Protein AF-K1XE44-F1 (afdb_monomer_lite)

Sequence (141 aa):
MMKSIFLKKNEERRLLTGHFWVYSNEIDTKVSPLRNFLPGELVIIKSAANKDLGVGYINPNTLLCVRLLARNISDNINSYFFVHKIRRALALREICFAKPFYRLIFGESDLLPGLVVDRFGDIFVVQLNAAGMENLKEHIV

Foldseek 3Di:
DAAAWEFDAPLCVCLVVPDFFDFLVRTDCVVPPLVVADFLGKYFYAYPVRDTQAIWGADSVDRRGTGGQGRDNPDDLALVSQVVLLVVLQVVVVVVDPAQFAWSDDAVVSSNHQWTWTTDHPDIDIGRRGRNSVVRVVSPD

Radius of gyration: 15.92 Å; chains: 1; bounding box: 42×25×45 Å

Structure (mmCIF, N/CA/C/O backbone):
data_AF-K1XE44-F1
#
_entry.id   AF-K1XE44-F1
#
loop_
_atom_site.group_PDB
_atom_site.id
_atom_site.type_symbol
_atom_site.label_atom_id
_atom_site.label_alt_id
_atom_site.label_comp_id
_atom_site.label_asym_id
_atom_site.label_entity_id
_atom_site.label_seq_id
_atom_site.pdbx_PDB_ins_code
_atom_site.Cartn_x
_atom_site.Cartn_y
_atom_site.Cartn_z
_atom_site.occupancy
_atom_site.B_iso_or_equiv
_atom_site.auth_seq_id
_atom_site.auth_comp_id
_atom_site.auth_asym_id
_atom_site.auth_atom_id
_atom_site.pdbx_PDB_model_num
ATOM 1 N N . MET A 1 1 ? 10.561 15.555 -7.086 1.00 71.69 1 MET A N 1
ATOM 2 C CA . MET A 1 1 ? 9.678 14.861 -8.052 1.00 71.69 1 MET A CA 1
ATOM 3 C C . MET A 1 1 ? 9.793 13.365 -7.780 1.00 71.69 1 MET A C 1
ATOM 5 O O . MET A 1 1 ? 10.912 12.924 -7.549 1.00 71.69 1 MET A O 1
ATOM 9 N N . MET A 1 2 ? 8.686 12.613 -7.711 1.00 90.81 2 MET A N 1
ATOM 10 C CA . MET A 1 2 ? 8.738 11.170 -7.411 1.00 90.81 2 MET A CA 1
ATOM 11 C C . MET A 1 2 ? 9.469 10.406 -8.522 1.00 90.81 2 MET A C 1
ATOM 13 O O . MET A 1 2 ? 9.221 10.647 -9.705 1.00 90.81 2 MET A O 1
ATOM 17 N N . LYS A 1 3 ? 10.361 9.481 -8.148 1.00 96.50 3 LYS A N 1
ATOM 18 C CA . LYS A 1 3 ? 11.035 8.595 -9.107 1.00 96.50 3 LYS A CA 1
ATOM 19 C C . LYS A 1 3 ? 10.035 7.601 -9.699 1.00 96.50 3 LYS A C 1
ATOM 21 O O . LYS A 1 3 ? 9.001 7.315 -9.100 1.00 96.50 3 LYS A O 1
ATOM 26 N N . SER A 1 4 ? 10.348 7.060 -10.872 1.00 97.94 4 SER A N 1
ATOM 27 C CA . SER A 1 4 ? 9.527 6.034 -11.526 1.00 97.94 4 SER A CA 1
ATOM 28 C C . SER A 1 4 ? 10.235 4.684 -11.548 1.00 97.94 4 SER A C 1
ATOM 30 O O . SER A 1 4 ? 11.452 4.629 -11.726 1.00 97.94 4 SER A O 1
ATOM 32 N N . ILE A 1 5 ? 9.462 3.608 -11.429 1.00 98.38 5 ILE A N 1
ATOM 33 C CA . ILE A 1 5 ? 9.885 2.247 -11.772 1.00 98.38 5 ILE A CA 1
ATOM 34 C C . ILE A 1 5 ? 9.131 1.775 -13.005 1.00 98.38 5 ILE A C 1
ATOM 36 O O . ILE A 1 5 ? 7.969 2.134 -13.202 1.00 98.38 5 ILE A O 1
ATOM 40 N N . PHE A 1 6 ? 9.797 0.976 -13.831 1.00 98.56 6 PHE A N 1
ATOM 41 C CA . PHE A 1 6 ? 9.226 0.446 -15.062 1.00 98.56 6 PHE A CA 1
ATOM 42 C C . PHE A 1 6 ? 9.039 -1.055 -14.928 1.00 98.56 6 PHE A C 1
ATOM 44 O O . PHE A 1 6 ? 9.954 -1.777 -14.539 1.00 98.56 6 PHE A O 1
ATOM 51 N N . LEU A 1 7 ? 7.844 -1.529 -15.249 1.00 98.62 7 LEU A N 1
ATOM 52 C CA . LEU A 1 7 ? 7.560 -2.952 -15.339 1.00 98.62 7 LEU A CA 1
ATOM 53 C C . LEU A 1 7 ? 8.097 -3.512 -16.653 1.00 98.62 7 LEU A C 1
ATOM 55 O O . LEU A 1 7 ? 8.107 -2.825 -17.679 1.00 98.62 7 LEU A O 1
ATOM 59 N N . LYS A 1 8 ? 8.491 -4.786 -16.637 1.00 98.56 8 LYS A N 1
ATOM 60 C CA . LYS A 1 8 ? 8.774 -5.530 -17.866 1.00 98.56 8 LYS A CA 1
ATOM 61 C C . LYS A 1 8 ? 7.501 -5.647 -18.707 1.00 98.56 8 LYS A C 1
ATOM 63 O O . LYS A 1 8 ? 6.378 -5.523 -18.218 1.00 98.56 8 LYS A O 1
ATOM 68 N N . LYS A 1 9 ? 7.675 -5.905 -20.003 1.00 97.88 9 LYS A N 1
ATOM 69 C CA . LYS A 1 9 ? 6.564 -6.042 -20.952 1.00 97.88 9 LYS A CA 1
ATOM 70 C C . LYS A 1 9 ? 5.554 -7.096 -20.470 1.00 97.88 9 LYS A C 1
ATOM 72 O O . LYS A 1 9 ? 5.930 -8.253 -20.315 1.00 97.88 9 LYS A O 1
ATOM 77 N N . ASN A 1 10 ? 4.278 -6.709 -20.370 1.00 96.44 10 ASN A N 1
ATOM 78 C CA . ASN A 1 10 ? 3.128 -7.511 -19.925 1.00 96.44 10 ASN A CA 1
ATOM 79 C C . ASN A 1 10 ? 2.995 -7.745 -18.410 1.00 96.44 10 ASN A C 1
ATOM 81 O O . ASN A 1 10 ? 1.987 -8.329 -18.005 1.00 96.44 10 ASN A O 1
ATOM 85 N N . GLU A 1 11 ? 3.930 -7.292 -17.576 1.00 97.81 11 GLU A N 1
ATOM 86 C CA . GLU A 1 11 ? 3.833 -7.483 -16.120 1.00 97.81 11 GLU A CA 1
ATOM 87 C C . GLU A 1 11 ? 2.818 -6.531 -15.457 1.00 97.81 11 GLU A C 1
ATOM 89 O O . GLU A 1 11 ? 2.429 -6.709 -14.305 1.00 97.81 11 GLU A O 1
ATOM 94 N N . GLU A 1 12 ? 2.285 -5.548 -16.189 1.00 97.00 12 GLU A N 1
ATOM 95 C CA . GLU A 1 12 ? 1.230 -4.659 -15.697 1.00 97.00 12 GLU A CA 1
ATOM 96 C C . GLU A 1 12 ? -0.140 -5.343 -15.541 1.00 97.00 12 GLU A C 1
ATOM 98 O O . GLU A 1 12 ? -1.025 -4.806 -14.870 1.00 97.00 12 GLU A O 1
ATOM 103 N N . ARG A 1 13 ? -0.345 -6.526 -16.145 1.00 96.00 13 ARG A N 1
ATOM 104 C CA . ARG A 1 13 ? -1.668 -7.173 -16.245 1.00 96.00 13 ARG A CA 1
ATOM 105 C C . ARG A 1 13 ? -2.336 -7.362 -14.886 1.00 96.00 13 ARG A C 1
ATOM 107 O O . ARG A 1 13 ? -3.501 -7.010 -14.736 1.00 96.00 13 ARG A O 1
ATOM 114 N N . ARG A 1 14 ? -1.602 -7.860 -13.886 1.00 94.25 14 ARG A N 1
ATOM 115 C CA . ARG A 1 14 ? -2.150 -8.120 -12.542 1.00 94.25 14 ARG A CA 1
ATOM 116 C C . ARG A 1 14 ? -2.565 -6.833 -11.837 1.00 94.25 14 ARG A C 1
ATOM 118 O O . ARG A 1 14 ? -3.630 -6.781 -11.225 1.00 94.25 14 ARG A O 1
ATOM 125 N N . LEU A 1 15 ? -1.747 -5.786 -11.939 1.00 95.25 15 LEU A N 1
ATOM 126 C CA . LEU A 1 15 ? -2.073 -4.475 -11.374 1.00 95.25 15 LEU A CA 1
ATOM 127 C C . LEU A 1 15 ? -3.347 -3.900 -11.998 1.00 95.25 15 LEU A C 1
ATOM 129 O O . LEU A 1 15 ? -4.190 -3.355 -11.279 1.00 95.25 15 LEU A O 1
ATOM 133 N N . LEU A 1 16 ? -3.499 -4.043 -13.319 1.00 95.19 16 LEU A N 1
ATOM 134 C CA . LEU A 1 16 ? -4.678 -3.582 -14.055 1.00 95.19 16 LEU A CA 1
ATOM 135 C C . LEU A 1 16 ? -5.946 -4.353 -13.668 1.00 95.19 16 LEU A C 1
ATOM 137 O O . LEU A 1 16 ? -7.019 -3.760 -13.619 1.00 95.19 16 LEU A O 1
ATOM 141 N N . THR A 1 17 ? -5.833 -5.636 -13.316 1.00 95.06 17 THR A N 1
ATOM 142 C CA . THR A 1 17 ? -6.964 -6.461 -12.854 1.00 95.06 17 THR A CA 1
ATOM 143 C C . THR A 1 17 ? -7.230 -6.362 -11.349 1.00 95.06 17 THR A C 1
ATOM 145 O O . THR A 1 17 ? -7.942 -7.195 -10.797 1.00 95.06 17 THR A O 1
ATOM 148 N N . GLY A 1 18 ? -6.662 -5.370 -10.659 1.00 92.50 18 GLY A N 1
ATOM 149 C CA . GLY A 1 18 ? -6.989 -5.087 -9.259 1.00 92.50 18 GLY A CA 1
ATOM 150 C C . GLY A 1 18 ? -5.938 -5.510 -8.232 1.00 92.50 18 GLY A C 1
ATOM 151 O O . GLY A 1 18 ? -6.092 -5.171 -7.062 1.00 92.50 18 GLY A O 1
ATOM 152 N N . HIS A 1 19 ? -4.854 -6.180 -8.633 1.00 95.00 19 HIS A N 1
ATOM 153 C CA . HIS A 1 19 ? -3.779 -6.556 -7.711 1.00 95.00 19 HIS A CA 1
ATOM 154 C C . HIS A 1 19 ? -3.045 -5.315 -7.168 1.00 95.00 19 HIS A C 1
ATOM 156 O O . HIS A 1 19 ? -3.004 -4.274 -7.829 1.00 95.00 19 HIS A O 1
ATOM 162 N N . PHE A 1 20 ? -2.450 -5.429 -5.975 1.00 95.75 20 PHE A N 1
ATOM 163 C CA . PHE A 1 20 ? -1.763 -4.320 -5.286 1.00 95.75 20 PHE A CA 1
ATOM 164 C C . PHE A 1 20 ? -0.246 -4.462 -5.238 1.00 95.75 20 PHE A C 1
ATOM 166 O O . PHE A 1 20 ? 0.446 -3.584 -4.735 1.00 95.75 20 PHE A O 1
ATOM 173 N N . TRP A 1 21 ? 0.285 -5.578 -5.709 1.00 97.62 21 TRP A N 1
ATOM 174 C CA . TRP A 1 21 ? 1.685 -5.928 -5.519 1.00 97.62 21 TRP A CA 1
ATOM 175 C C . TRP A 1 21 ? 2.428 -5.994 -6.838 1.00 97.62 21 TRP A C 1
ATOM 177 O O . TRP A 1 21 ? 1.891 -6.537 -7.804 1.00 97.62 21 TRP A O 1
ATOM 187 N N . VAL A 1 22 ? 3.663 -5.499 -6.810 1.00 98.31 22 VAL A N 1
ATOM 188 C CA . VAL A 1 22 ? 4.679 -5.699 -7.842 1.00 98.31 22 VAL A CA 1
ATOM 189 C C . VAL A 1 22 ? 5.843 -6.441 -7.220 1.00 98.31 22 VAL A C 1
ATOM 191 O O . VAL A 1 22 ? 6.375 -6.029 -6.183 1.00 98.31 22 VAL A O 1
ATOM 194 N N . TYR A 1 23 ? 6.259 -7.517 -7.861 1.00 98.31 23 TYR A N 1
ATOM 195 C CA . TYR A 1 23 ? 7.393 -8.309 -7.430 1.00 98.31 23 TYR A CA 1
ATOM 196 C C . TYR A 1 23 ? 8.696 -7.823 -8.077 1.00 98.31 23 TYR A C 1
ATOM 198 O O . TYR A 1 23 ? 8.700 -7.279 -9.178 1.00 98.31 23 TYR A O 1
ATOM 206 N N . SER A 1 24 ? 9.834 -8.004 -7.406 1.00 97.94 24 SER A N 1
ATOM 207 C CA . SER A 1 24 ? 11.132 -7.504 -7.893 1.00 97.94 24 SER A CA 1
ATOM 208 C C . SER A 1 24 ? 11.523 -8.079 -9.261 1.00 97.94 24 SER A C 1
ATOM 210 O O . SER A 1 24 ? 12.174 -7.404 -10.055 1.00 97.94 24 SER A O 1
ATOM 212 N N . ASN A 1 25 ? 11.084 -9.299 -9.576 1.00 97.75 25 ASN A N 1
ATOM 213 C CA . ASN A 1 25 ? 11.282 -9.945 -10.872 1.00 97.75 25 ASN A CA 1
ATOM 214 C C . ASN A 1 25 ? 10.375 -9.393 -11.990 1.00 97.75 25 ASN A C 1
ATOM 216 O O . ASN A 1 25 ? 10.683 -9.631 -13.159 1.00 97.75 25 ASN A O 1
ATOM 220 N N . GLU A 1 26 ? 9.314 -8.654 -11.663 1.00 98.25 26 GLU A N 1
ATOM 221 C CA . GLU A 1 26 ? 8.407 -7.992 -12.616 1.00 98.25 26 GLU A CA 1
ATOM 222 C C . GLU A 1 26 ? 8.949 -6.611 -13.058 1.00 98.25 26 GLU A C 1
ATOM 224 O O . GLU A 1 26 ? 8.514 -6.057 -14.068 1.00 98.25 26 GLU A O 1
ATOM 229 N N . ILE A 1 27 ? 9.937 -6.063 -12.339 1.00 98.44 27 ILE A N 1
ATOM 230 C CA . ILE A 1 27 ? 10.541 -4.747 -12.599 1.00 98.44 27 ILE A CA 1
ATOM 231 C C . ILE A 1 27 ? 11.675 -4.863 -13.628 1.00 98.44 27 ILE A C 1
ATOM 233 O O . ILE A 1 27 ? 12.533 -5.747 -13.549 1.00 98.44 27 ILE A O 1
ATOM 237 N N . ASP A 1 28 ? 11.713 -3.945 -14.593 1.00 98.31 28 ASP A N 1
ATOM 238 C CA . ASP A 1 28 ? 12.844 -3.775 -15.500 1.00 98.31 28 ASP A CA 1
ATOM 239 C C . ASP A 1 28 ? 13.990 -3.057 -14.772 1.00 98.31 28 ASP A C 1
ATOM 241 O O . ASP A 1 28 ? 14.040 -1.829 -14.648 1.00 98.31 28 ASP A O 1
ATOM 245 N N . THR A 1 29 ? 14.935 -3.849 -14.271 1.00 97.50 29 THR A N 1
ATOM 246 C CA . THR A 1 29 ? 16.095 -3.356 -13.525 1.00 97.50 29 THR A CA 1
ATOM 247 C C . THR A 1 29 ? 17.179 -2.739 -14.406 1.00 97.50 29 THR A C 1
ATOM 249 O O . THR A 1 29 ? 18.089 -2.108 -13.868 1.00 97.50 29 THR A O 1
ATOM 252 N N . LYS A 1 30 ? 17.093 -2.875 -15.739 1.00 97.50 30 LYS A N 1
ATOM 253 C CA . LYS A 1 30 ? 17.995 -2.173 -16.665 1.00 97.50 30 LYS A CA 1
ATOM 254 C C . LYS A 1 30 ? 17.602 -0.702 -16.775 1.00 97.50 30 LYS A C 1
ATOM 256 O O . LYS A 1 30 ? 18.478 0.155 -16.792 1.00 97.50 30 LYS A O 1
ATOM 261 N N . VAL A 1 31 ? 16.296 -0.423 -16.813 1.00 97.12 31 VAL A N 1
ATOM 262 C CA . VAL A 1 31 ? 15.745 0.943 -16.875 1.00 97.12 31 VAL A CA 1
ATOM 263 C C . VAL A 1 3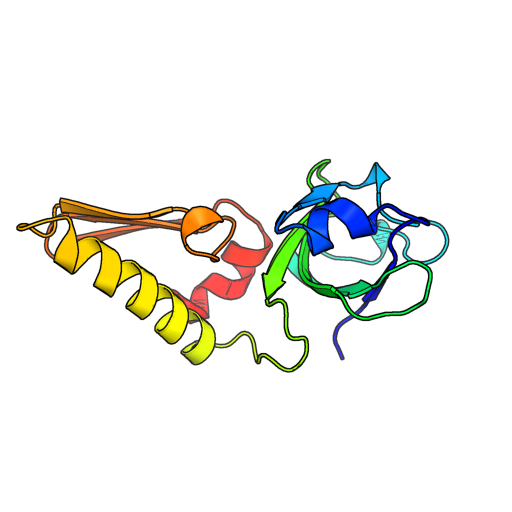1 ? 15.641 1.568 -15.483 1.00 97.12 31 VAL A C 1
ATOM 265 O O . VAL A 1 31 ? 16.009 2.723 -15.287 1.00 97.12 31 VAL A O 1
ATOM 268 N N . SER A 1 32 ? 15.179 0.797 -14.496 1.00 97.00 32 SER A N 1
ATOM 269 C CA . SER A 1 32 ? 15.019 1.229 -13.103 1.00 97.00 32 SER A CA 1
ATOM 270 C C . SER A 1 32 ? 15.807 0.330 -12.141 1.00 97.00 32 SER A C 1
ATOM 272 O O . SER A 1 32 ? 15.224 -0.549 -11.503 1.00 97.00 32 SER A O 1
ATOM 274 N N . PRO A 1 33 ? 17.137 0.514 -12.011 1.00 97.69 33 PRO A N 1
ATOM 275 C CA . PRO A 1 33 ? 17.949 -0.274 -11.087 1.00 97.69 33 PRO A CA 1
ATOM 276 C C . PRO A 1 33 ? 17.461 -0.130 -9.640 1.00 97.69 33 PRO A C 1
ATOM 278 O O . PRO A 1 33 ? 17.458 0.972 -9.093 1.00 97.69 33 PRO A O 1
ATOM 281 N N . LEU A 1 34 ? 17.103 -1.245 -8.991 1.00 97.62 34 LEU A N 1
ATOM 282 C CA . LEU A 1 34 ? 16.506 -1.242 -7.642 1.00 97.62 34 LEU A CA 1
ATOM 283 C C . LEU A 1 34 ? 17.396 -0.587 -6.575 1.00 97.62 34 LEU A C 1
ATOM 285 O O . LEU A 1 34 ? 16.890 0.030 -5.645 1.00 97.62 34 LEU A O 1
ATOM 289 N N . ARG A 1 35 ? 18.722 -0.641 -6.749 1.00 96.81 35 ARG A N 1
ATOM 290 C CA . ARG A 1 35 ? 19.703 0.011 -5.863 1.00 96.81 35 ARG A CA 1
ATOM 291 C C . ARG A 1 35 ? 19.585 1.541 -5.795 1.00 96.81 35 ARG A C 1
ATOM 293 O O . ARG A 1 35 ? 20.198 2.151 -4.931 1.00 96.81 35 ARG A O 1
ATOM 300 N N . ASN A 1 36 ? 18.840 2.159 -6.713 1.00 96.94 36 ASN A N 1
ATOM 301 C CA . ASN A 1 36 ? 18.646 3.611 -6.764 1.00 96.94 36 ASN A CA 1
ATOM 302 C C . ASN A 1 36 ? 17.487 4.096 -5.871 1.00 96.94 36 ASN A C 1
ATOM 304 O O . ASN A 1 36 ? 17.186 5.296 -5.854 1.00 96.94 36 ASN A O 1
ATOM 308 N N . PHE A 1 37 ? 16.815 3.177 -5.177 1.00 98.19 37 PHE A N 1
ATOM 309 C CA . PHE A 1 37 ? 15.651 3.456 -4.347 1.00 98.19 37 PHE A CA 1
ATOM 310 C C . PHE A 1 37 ? 15.933 3.127 -2.887 1.00 98.19 37 PHE A C 1
ATOM 312 O O . PHE A 1 37 ? 16.671 2.191 -2.581 1.00 98.19 37 PHE A O 1
ATOM 319 N N . LEU A 1 38 ? 15.318 3.887 -1.987 1.00 98.06 38 LEU A N 1
ATOM 320 C CA . LEU A 1 38 ? 15.361 3.607 -0.556 1.00 98.06 38 LEU A CA 1
ATOM 321 C C . LEU A 1 38 ? 14.139 2.775 -0.131 1.00 98.06 38 LEU A C 1
ATOM 323 O O . LEU A 1 38 ? 13.058 2.939 -0.704 1.00 98.06 38 LEU A O 1
ATOM 327 N N . PRO A 1 39 ? 14.264 1.893 0.879 1.00 98.38 39 PRO A N 1
ATOM 328 C CA . PRO A 1 39 ? 13.111 1.218 1.459 1.00 98.38 39 PRO A CA 1
ATOM 329 C C . PRO A 1 39 ? 12.047 2.212 1.945 1.00 98.38 39 PRO A C 1
ATOM 331 O O . PRO A 1 39 ? 12.314 3.115 2.733 1.00 98.38 39 PRO A O 1
ATOM 334 N N . GLY A 1 40 ? 10.826 2.026 1.458 1.00 97.75 40 GLY A N 1
ATOM 335 C CA . GLY A 1 40 ? 9.669 2.866 1.726 1.00 97.75 40 GLY A CA 1
ATOM 336 C C . GLY A 1 40 ? 9.580 4.154 0.907 1.00 97.75 40 GLY A C 1
ATOM 337 O O . GLY A 1 40 ? 8.674 4.945 1.155 1.00 97.75 40 GLY A O 1
ATOM 338 N N . GLU A 1 41 ? 10.474 4.386 -0.059 1.00 98.00 41 GLU A N 1
ATOM 339 C CA . GLU A 1 41 ? 10.391 5.543 -0.960 1.00 98.00 41 GLU A CA 1
ATOM 340 C C . GLU A 1 41 ? 9.114 5.474 -1.817 1.00 98.00 41 GLU A C 1
ATOM 342 O O . GLU A 1 41 ? 8.756 4.411 -2.329 1.00 98.00 41 GLU A O 1
ATOM 347 N N . LEU A 1 42 ? 8.422 6.605 -1.991 1.00 97.94 42 LEU A N 1
ATOM 348 C CA . LEU A 1 42 ? 7.286 6.699 -2.910 1.00 97.94 42 LEU A CA 1
ATOM 349 C C . LEU A 1 42 ? 7.771 6.748 -4.363 1.00 97.94 42 LEU A C 1
ATOM 351 O O . LEU A 1 42 ? 8.639 7.547 -4.723 1.00 97.94 42 LEU A O 1
ATOM 355 N N . VAL A 1 43 ? 7.169 5.914 -5.207 1.00 98.12 43 VAL A N 1
ATOM 356 C CA . VAL A 1 43 ? 7.494 5.784 -6.627 1.00 98.12 43 VAL A CA 1
ATOM 357 C C . VAL A 1 43 ? 6.239 5.764 -7.490 1.00 98.12 43 VAL A C 1
ATOM 359 O O . VAL A 1 43 ? 5.188 5.259 -7.091 1.00 98.12 43 VAL A O 1
ATOM 362 N N . ILE A 1 44 ? 6.371 6.269 -8.714 1.00 98.31 44 ILE A N 1
ATOM 363 C CA . ILE A 1 44 ? 5.381 6.084 -9.774 1.00 98.31 44 ILE A CA 1
ATOM 364 C C . ILE A 1 44 ? 5.645 4.732 -10.442 1.00 98.31 44 ILE A C 1
ATOM 366 O O . ILE A 1 44 ? 6.756 4.453 -10.892 1.00 98.31 44 ILE A O 1
ATOM 370 N N . ILE A 1 45 ? 4.619 3.894 -10.524 1.00 98.50 45 ILE A N 1
ATOM 371 C CA . ILE A 1 45 ? 4.665 2.611 -11.222 1.00 98.50 45 ILE A CA 1
ATOM 372 C C . ILE A 1 45 ? 4.290 2.862 -12.680 1.00 98.50 45 ILE A C 1
ATOM 374 O O . ILE A 1 45 ? 3.200 3.366 -12.956 1.00 98.50 45 ILE A O 1
ATOM 378 N N . LYS A 1 46 ? 5.166 2.497 -13.616 1.00 98.50 46 LYS A N 1
ATOM 379 C CA . LYS A 1 46 ? 4.928 2.650 -15.053 1.00 98.50 46 LYS A CA 1
ATOM 380 C C . LYS A 1 46 ? 4.983 1.315 -15.783 1.00 98.50 46 LYS A C 1
ATOM 382 O O . LYS A 1 46 ? 5.787 0.446 -15.463 1.00 98.50 46 LYS A O 1
ATOM 387 N N . SER A 1 47 ? 4.141 1.161 -16.799 1.00 98.25 47 SER A N 1
ATOM 388 C CA . SER A 1 47 ? 4.237 0.041 -17.748 1.00 98.25 47 SER A CA 1
ATOM 389 C C . SER A 1 47 ? 5.472 0.170 -18.650 1.00 98.25 47 SER A C 1
ATOM 391 O O . SER A 1 47 ? 6.034 1.258 -18.798 1.00 98.25 47 SER A O 1
ATOM 393 N N . ALA A 1 48 ? 5.829 -0.910 -19.351 1.00 97.81 48 ALA A N 1
ATOM 394 C CA . ALA A 1 48 ? 6.867 -0.884 -20.389 1.00 97.81 48 ALA A CA 1
ATOM 395 C C . ALA A 1 48 ? 6.566 0.116 -21.529 1.00 97.81 48 ALA A C 1
ATOM 397 O O . ALA A 1 48 ? 7.479 0.587 -22.199 1.00 97.81 48 ALA A O 1
ATOM 398 N N . ALA A 1 49 ? 5.290 0.463 -21.738 1.00 97.31 49 ALA A N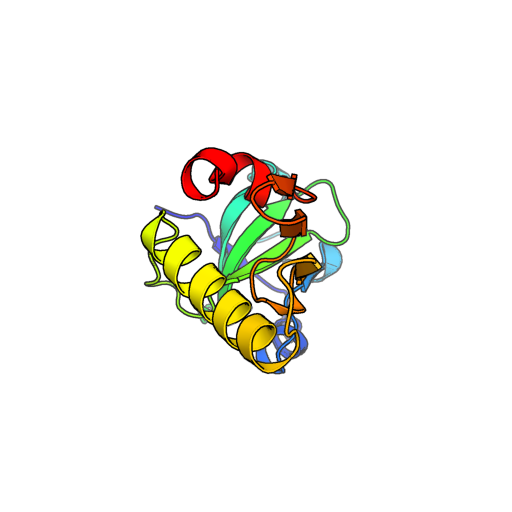 1
ATOM 399 C CA . ALA A 1 49 ? 4.841 1.463 -22.709 1.00 97.31 49 ALA A CA 1
ATOM 400 C C . ALA A 1 49 ? 4.770 2.892 -22.125 1.00 97.31 49 ALA A C 1
ATOM 402 O O . ALA A 1 49 ? 4.096 3.750 -22.689 1.00 97.31 49 ALA A O 1
ATOM 403 N N . ASN A 1 50 ? 5.417 3.141 -20.978 1.00 97.00 50 ASN A N 1
ATOM 404 C CA . ASN A 1 50 ? 5.456 4.429 -20.274 1.00 97.00 50 ASN A CA 1
ATOM 405 C C . ASN A 1 50 ? 4.078 4.973 -19.827 1.00 97.00 50 ASN A C 1
ATOM 407 O O . ASN A 1 50 ? 3.931 6.165 -19.568 1.00 97.00 50 ASN A O 1
ATOM 411 N N . LYS A 1 51 ? 3.061 4.108 -19.709 1.00 97.31 51 LYS A N 1
ATOM 412 C CA . LYS A 1 51 ? 1.771 4.472 -19.092 1.00 97.31 51 LYS A CA 1
ATOM 413 C C . LYS A 1 51 ? 1.874 4.442 -17.573 1.00 97.31 51 LYS A C 1
ATOM 415 O O . LYS A 1 51 ? 2.401 3.463 -17.041 1.00 97.31 51 LYS A O 1
ATOM 420 N N . ASP A 1 52 ? 1.318 5.450 -16.910 1.00 97.62 52 ASP A N 1
ATOM 421 C CA . ASP A 1 52 ? 1.236 5.518 -15.451 1.00 97.62 52 ASP A CA 1
ATOM 422 C C . ASP A 1 52 ? 0.190 4.531 -14.916 1.00 97.62 52 ASP A C 1
ATOM 424 O O . ASP A 1 52 ? -0.937 4.467 -15.407 1.00 97.62 52 ASP A O 1
ATOM 428 N N . LEU A 1 53 ? 0.583 3.738 -13.919 1.00 97.62 53 LEU A N 1
ATOM 429 C CA . LEU A 1 53 ? -0.240 2.685 -13.312 1.00 97.62 53 LEU A CA 1
ATOM 430 C C . LEU A 1 53 ? -0.628 3.000 -11.859 1.00 97.62 53 LEU A C 1
ATOM 432 O O . LEU A 1 53 ? -1.477 2.314 -11.287 1.00 97.62 53 LEU A O 1
ATOM 436 N N . GLY A 1 54 ? -0.006 4.021 -11.266 1.00 97.56 54 GLY A N 1
ATOM 437 C CA . GLY A 1 54 ? -0.293 4.508 -9.921 1.00 97.56 54 GLY A CA 1
ATOM 438 C C . GLY A 1 54 ? 0.961 4.839 -9.117 1.00 97.56 54 GLY A C 1
ATOM 439 O O . GLY A 1 54 ? 2.079 4.831 -9.633 1.00 97.56 54 GLY A O 1
ATOM 440 N N . VAL A 1 55 ? 0.757 5.121 -7.835 1.00 98.25 55 VAL A N 1
ATOM 441 C CA . VAL A 1 55 ? 1.794 5.407 -6.841 1.00 98.25 55 VAL A CA 1
ATOM 442 C C . VAL A 1 55 ? 1.868 4.247 -5.864 1.00 98.25 55 VAL A C 1
ATOM 444 O O . VAL A 1 55 ? 0.846 3.782 -5.353 1.00 98.25 55 VAL A O 1
ATOM 447 N N . GLY A 1 56 ? 3.078 3.790 -5.575 1.00 98.00 56 GLY A N 1
ATOM 448 C CA . GLY A 1 56 ? 3.344 2.807 -4.534 1.00 98.00 56 GLY A CA 1
ATOM 449 C C . GLY A 1 56 ? 4.579 3.180 -3.736 1.00 98.00 56 GLY A C 1
ATOM 450 O O . GLY A 1 56 ? 5.320 4.080 -4.121 1.00 98.00 56 GLY A O 1
ATOM 451 N N . TYR A 1 57 ? 4.813 2.482 -2.634 1.00 97.88 57 TYR A N 1
ATOM 452 C CA . TYR A 1 57 ? 6.098 2.553 -1.947 1.00 97.88 57 TYR A CA 1
ATOM 453 C C . TYR A 1 57 ? 6.927 1.308 -2.267 1.00 97.88 57 TYR A C 1
ATOM 455 O O . TYR A 1 57 ? 6.398 0.191 -2.321 1.00 97.88 57 TYR A O 1
ATOM 463 N N . ILE A 1 58 ? 8.221 1.510 -2.506 1.00 98.56 58 ILE A N 1
ATOM 464 C CA . ILE A 1 58 ? 9.155 0.455 -2.908 1.00 98.56 58 ILE A CA 1
ATOM 465 C C . ILE A 1 58 ? 9.983 -0.044 -1.727 1.00 98.56 58 ILE A C 1
ATOM 467 O O . ILE A 1 58 ? 10.406 0.728 -0.880 1.00 98.56 58 ILE A O 1
ATOM 471 N N . ASN A 1 59 ? 10.265 -1.339 -1.679 1.00 98.19 59 ASN A N 1
ATOM 472 C CA . ASN A 1 59 ? 11.306 -1.935 -0.863 1.00 98.19 59 ASN A CA 1
ATOM 473 C C . ASN A 1 59 ? 12.213 -2.779 -1.778 1.00 98.19 59 ASN A C 1
ATOM 475 O O . ASN A 1 59 ? 11.823 -3.876 -2.187 1.00 98.19 59 ASN A O 1
ATOM 479 N N . PRO A 1 60 ? 13.413 -2.284 -2.136 1.00 97.69 60 PRO A N 1
ATOM 480 C CA . PRO A 1 60 ? 14.295 -2.966 -3.086 1.00 97.69 60 PRO A CA 1
ATOM 481 C C . PRO A 1 60 ? 14.879 -4.276 -2.536 1.00 97.69 60 PRO A C 1
ATOM 483 O O . PRO A 1 60 ? 15.406 -5.077 -3.303 1.00 97.69 60 PRO A O 1
ATOM 486 N N . ASN A 1 61 ? 14.766 -4.507 -1.225 1.00 97.00 61 ASN A N 1
ATOM 487 C CA . ASN A 1 61 ? 15.375 -5.641 -0.534 1.00 97.00 61 ASN A CA 1
ATOM 488 C C . ASN A 1 61 ? 14.421 -6.839 -0.380 1.00 97.00 61 ASN A C 1
ATOM 490 O O . ASN A 1 61 ? 14.779 -7.825 0.262 1.00 97.00 61 ASN A O 1
ATOM 494 N N . THR A 1 62 ? 13.201 -6.772 -0.927 1.00 96.62 62 THR A N 1
ATOM 495 C CA . THR A 1 62 ? 12.175 -7.816 -0.772 1.00 96.62 62 THR A CA 1
ATOM 496 C C . THR A 1 62 ? 11.607 -8.275 -2.111 1.00 96.62 62 THR A C 1
ATOM 498 O O . THR A 1 62 ? 11.516 -7.506 -3.066 1.00 96.62 62 THR A O 1
ATOM 501 N N . LEU A 1 63 ? 11.177 -9.544 -2.180 1.00 97.50 63 LEU A N 1
ATOM 502 C CA . LEU A 1 63 ? 10.535 -10.104 -3.376 1.00 97.50 63 LEU A CA 1
ATOM 503 C C . LEU A 1 63 ? 9.237 -9.358 -3.705 1.00 97.50 63 LEU A C 1
ATOM 505 O O . LEU A 1 63 ? 9.046 -8.957 -4.846 1.00 97.50 63 LEU A O 1
ATOM 509 N N . LEU A 1 64 ? 8.375 -9.124 -2.710 1.00 97.44 64 LEU A N 1
ATOM 510 C CA . LEU A 1 64 ? 7.280 -8.162 -2.823 1.00 97.44 64 LEU A CA 1
ATOM 511 C C . LEU A 1 64 ? 7.875 -6.752 -2.775 1.00 97.44 64 LEU A C 1
ATOM 513 O O . LEU A 1 64 ? 8.125 -6.222 -1.694 1.00 97.44 64 LEU A O 1
ATOM 517 N N . CYS A 1 65 ? 8.176 -6.195 -3.943 1.00 98.19 65 CYS A N 1
ATOM 518 C CA . CYS A 1 65 ? 9.036 -5.028 -4.071 1.00 98.19 65 CYS A CA 1
ATOM 519 C C . CYS A 1 65 ? 8.255 -3.719 -4.013 1.00 98.19 65 CYS A C 1
ATOM 521 O O . CYS A 1 65 ? 8.712 -2.782 -3.378 1.00 98.19 65 CYS A O 1
ATOM 523 N N . VAL A 1 66 ? 7.064 -3.633 -4.607 1.00 98.44 66 VAL A N 1
ATOM 524 C CA . VAL A 1 66 ? 6.225 -2.428 -4.514 1.00 98.44 66 VAL A CA 1
ATOM 525 C C . VAL A 1 66 ? 4.832 -2.810 -4.049 1.00 98.44 66 VAL A C 1
ATOM 527 O O . VAL A 1 66 ? 4.246 -3.777 -4.542 1.00 98.44 66 VAL A O 1
ATOM 530 N N . ARG A 1 67 ? 4.282 -2.023 -3.122 1.00 98.38 67 ARG A N 1
ATOM 531 C CA . ARG A 1 67 ? 2.857 -2.065 -2.782 1.00 98.38 67 ARG A CA 1
ATOM 532 C C . ARG A 1 67 ? 2.187 -0.798 -3.305 1.00 98.38 67 ARG A C 1
ATOM 534 O O . ARG A 1 67 ? 2.571 0.312 -2.944 1.00 98.38 67 ARG A O 1
ATOM 541 N N . LEU A 1 68 ? 1.208 -0.978 -4.184 1.00 98.00 68 LEU A N 1
ATOM 542 C CA . LEU A 1 68 ? 0.400 0.071 -4.795 1.00 98.00 68 LEU A CA 1
ATOM 543 C C . LEU A 1 68 ? -0.490 0.723 -3.732 1.00 98.00 68 LEU A C 1
ATOM 545 O O . LEU A 1 68 ? -1.348 0.066 -3.150 1.00 98.00 68 LEU A O 1
ATOM 549 N N . LEU A 1 69 ? -0.317 2.022 -3.518 1.00 97.25 69 LEU A N 1
ATOM 550 C CA . LEU A 1 69 ? -1.029 2.805 -2.509 1.00 97.25 69 LEU A CA 1
ATOM 551 C C . LEU A 1 69 ? -2.183 3.622 -3.117 1.00 97.25 69 LEU A C 1
ATOM 553 O O . LEU A 1 69 ? -3.271 3.712 -2.535 1.00 97.25 69 LEU A O 1
ATOM 557 N N . ALA A 1 70 ? -1.966 4.178 -4.311 1.00 96.62 70 ALA A N 1
ATOM 558 C CA . ALA A 1 70 ? -2.941 4.970 -5.053 1.00 96.62 70 ALA A CA 1
ATOM 559 C C . ALA A 1 70 ? -2.896 4.619 -6.542 1.00 96.62 70 ALA A C 1
ATOM 561 O O . ALA A 1 70 ? -1.826 4.405 -7.102 1.00 96.62 70 ALA A O 1
ATOM 562 N N . ARG A 1 71 ? -4.056 4.565 -7.203 1.00 94.56 71 ARG A N 1
ATOM 563 C CA . ARG A 1 71 ? -4.130 4.331 -8.659 1.00 94.56 71 ARG A CA 1
ATOM 564 C C . ARG A 1 71 ? -3.996 5.620 -9.464 1.00 94.56 71 ARG A C 1
ATOM 566 O O . ARG A 1 71 ? -3.550 5.574 -10.603 1.00 94.56 71 ARG A O 1
ATOM 573 N N . ASN A 1 72 ? -4.363 6.752 -8.872 1.00 93.88 72 ASN A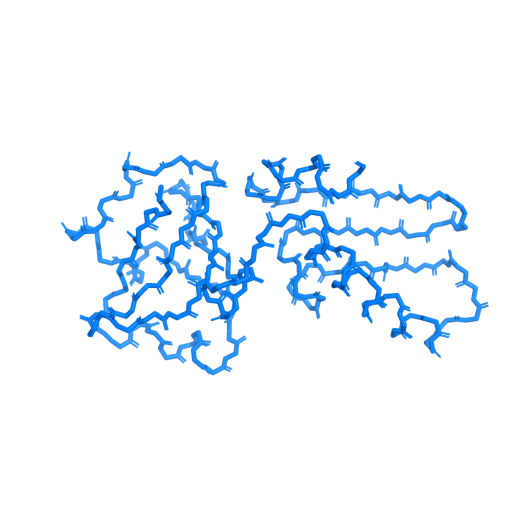 N 1
ATOM 574 C CA . ASN A 1 72 ? -4.207 8.061 -9.479 1.00 93.88 72 ASN A CA 1
ATOM 575 C C . ASN A 1 72 ? -2.879 8.682 -9.028 1.00 93.88 72 ASN A C 1
ATOM 577 O O . ASN A 1 72 ? -2.624 8.810 -7.834 1.00 93.88 72 ASN A O 1
ATOM 581 N N . ILE A 1 73 ? -2.036 9.071 -9.984 1.00 93.19 73 ILE A N 1
ATOM 582 C CA . ILE A 1 73 ? 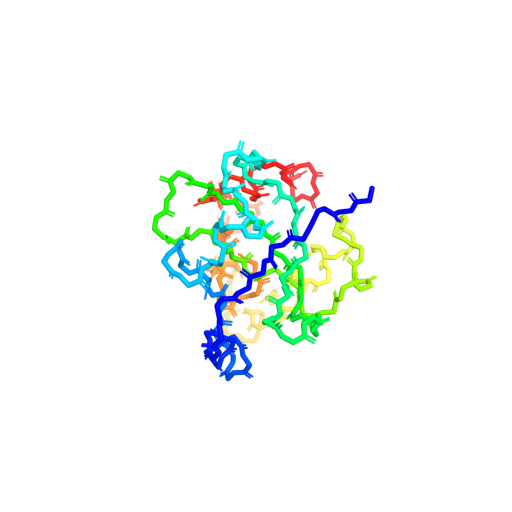-0.733 9.684 -9.694 1.00 93.19 73 ILE A CA 1
ATOM 583 C C . ILE A 1 73 ? -0.832 11.124 -9.186 1.00 93.19 73 ILE A C 1
ATOM 585 O O . ILE A 1 73 ? 0.137 11.640 -8.636 1.00 93.19 73 ILE A O 1
ATOM 589 N N . SER A 1 74 ? -1.987 11.765 -9.368 1.00 90.81 74 SER A N 1
ATOM 590 C CA . SER A 1 74 ? -2.261 13.108 -8.856 1.00 90.81 74 SER A CA 1
ATOM 591 C C . SER A 1 74 ? -2.705 13.109 -7.391 1.00 90.81 74 SER A C 1
ATOM 593 O O . SER A 1 74 ? -2.878 14.184 -6.819 1.00 90.81 74 SER A O 1
ATOM 595 N N . ASP A 1 75 ? -2.898 11.935 -6.778 1.00 90.06 75 ASP A N 1
ATOM 596 C CA . ASP A 1 75 ? -3.258 11.845 -5.367 1.00 90.06 75 ASP A CA 1
ATOM 597 C C . ASP A 1 75 ? -2.070 12.278 -4.497 1.00 90.06 75 ASP A C 1
ATOM 599 O O . ASP A 1 75 ? -1.002 11.661 -4.496 1.00 90.06 75 ASP A O 1
ATOM 603 N N . ASN A 1 76 ? -2.273 13.333 -3.709 1.00 91.19 76 ASN A N 1
ATOM 604 C CA . ASN A 1 76 ? -1.296 13.773 -2.721 1.00 91.19 76 ASN A CA 1
ATOM 605 C C . ASN A 1 76 ? -1.343 12.843 -1.503 1.00 91.19 76 ASN A C 1
ATOM 607 O O . ASN A 1 76 ? -2.303 12.877 -0.733 1.00 91.19 76 ASN A O 1
ATOM 611 N N . ILE A 1 77 ? -0.296 12.039 -1.310 1.00 94.75 77 ILE A N 1
ATOM 612 C CA . ILE A 1 77 ? -0.163 11.113 -0.176 1.00 94.75 77 ILE A CA 1
ATOM 613 C C . ILE A 1 77 ? 0.193 11.900 1.097 1.00 94.75 77 ILE A C 1
ATOM 615 O O . ILE A 1 77 ? 1.348 11.972 1.502 1.00 94.75 77 ILE A O 1
ATOM 619 N N . ASN A 1 78 ? -0.807 12.544 1.694 1.00 94.69 78 ASN A N 1
ATOM 620 C CA . ASN A 1 78 ? -0.706 13.335 2.922 1.00 94.69 78 ASN A CA 1
ATOM 621 C C . ASN A 1 78 ? -1.771 12.895 3.944 1.00 94.69 78 ASN A C 1
ATOM 623 O O . ASN A 1 78 ? -2.536 11.963 3.698 1.00 94.69 78 ASN A O 1
ATOM 627 N N . SER A 1 79 ? -1.889 13.591 5.075 1.00 96.06 79 SER A N 1
ATOM 628 C CA . SER A 1 79 ? -2.855 13.232 6.123 1.00 96.06 79 SER A CA 1
ATOM 629 C C . SER A 1 79 ? -4.314 13.186 5.630 1.00 96.06 79 SER A C 1
ATOM 631 O O . SER A 1 79 ? -5.073 12.318 6.053 1.00 96.06 79 SER A O 1
ATOM 633 N N . TYR A 1 80 ? -4.721 14.038 4.678 1.00 96.00 80 TYR A N 1
ATOM 634 C CA . TYR A 1 80 ? -6.083 13.996 4.120 1.00 96.00 80 TYR A CA 1
ATOM 635 C C . TYR A 1 80 ? -6.359 12.708 3.337 1.00 96.00 80 TYR A C 1
ATOM 637 O O . TYR A 1 80 ? -7.460 12.158 3.425 1.00 96.00 80 TYR A O 1
ATOM 645 N N . PHE A 1 81 ? -5.360 12.201 2.611 1.00 96.44 81 PHE A N 1
ATOM 646 C CA . PHE A 1 81 ? -5.448 10.926 1.899 1.00 96.44 81 PHE A CA 1
ATOM 647 C C . PHE A 1 81 ? -5.718 9.762 2.860 1.00 96.44 81 PHE A C 1
ATOM 649 O O . PHE A 1 81 ? -6.616 8.948 2.618 1.00 96.44 81 PHE A O 1
ATOM 656 N N . PHE A 1 82 ? -4.997 9.714 3.984 1.00 97.50 82 PHE A N 1
ATOM 657 C CA . PHE A 1 82 ? -5.192 8.685 5.007 1.00 97.50 82 PHE A CA 1
ATOM 658 C C . PHE A 1 82 ? -6.535 8.830 5.719 1.00 97.50 82 PHE A C 1
ATOM 660 O O . PHE A 1 82 ? -7.271 7.848 5.814 1.00 97.50 82 PHE A O 1
ATOM 667 N N . VAL A 1 83 ? -6.917 10.045 6.126 1.00 97.19 83 VAL A N 1
ATOM 668 C CA . VAL A 1 83 ? -8.225 10.313 6.748 1.00 97.19 83 VAL A CA 1
ATOM 669 C C . VAL A 1 83 ? -9.371 9.832 5.858 1.00 97.19 83 VAL A C 1
ATOM 671 O O . VAL A 1 83 ? -10.297 9.185 6.349 1.00 97.19 83 VAL A O 1
ATOM 674 N N . HIS A 1 84 ? -9.317 10.097 4.550 1.00 96.44 84 HIS A N 1
ATOM 675 C CA . HIS A 1 84 ? -10.354 9.648 3.621 1.00 96.44 84 HIS A CA 1
ATOM 676 C C . HIS A 1 84 ? -10.471 8.115 3.578 1.00 96.44 84 HIS A C 1
ATOM 678 O O . HIS A 1 84 ? -11.572 7.571 3.692 1.00 96.44 84 HIS A O 1
ATOM 684 N N . LYS A 1 85 ? -9.343 7.403 3.466 1.00 97.25 85 LYS A N 1
ATOM 685 C CA . LYS A 1 85 ? -9.335 5.932 3.435 1.00 97.25 85 LYS A CA 1
ATOM 686 C C . LYS A 1 85 ? -9.771 5.315 4.764 1.00 97.25 85 LYS A C 1
ATOM 688 O O . LYS A 1 85 ? -10.584 4.394 4.761 1.00 97.25 85 LYS A O 1
ATOM 693 N N . ILE A 1 86 ? -9.298 5.853 5.889 1.00 97.81 86 ILE A N 1
ATOM 694 C CA . ILE A 1 86 ? -9.669 5.381 7.228 1.00 97.81 86 ILE A CA 1
ATOM 695 C C . ILE A 1 86 ? -11.167 5.582 7.470 1.00 97.81 86 ILE A C 1
ATOM 697 O O . ILE A 1 86 ? -11.827 4.663 7.944 1.00 97.81 86 ILE A O 1
ATOM 701 N N . ARG A 1 87 ? -11.742 6.727 7.075 1.00 97.94 87 ARG A N 1
ATOM 702 C CA . ARG A 1 87 ? -13.194 6.966 7.168 1.00 97.94 87 ARG A CA 1
ATOM 703 C C . ARG A 1 87 ? -14.004 5.964 6.356 1.00 97.94 87 ARG A C 1
ATOM 705 O O . ARG A 1 87 ? -15.024 5.479 6.833 1.00 97.94 87 ARG A O 1
ATOM 712 N N . ARG A 1 88 ? -13.548 5.620 5.149 1.00 98.00 88 ARG A N 1
ATOM 713 C CA . ARG A 1 88 ? -14.204 4.594 4.330 1.00 98.00 88 ARG A CA 1
ATOM 714 C C . ARG A 1 88 ? -14.168 3.222 5.008 1.00 98.00 88 ARG A C 1
ATOM 716 O O . ARG A 1 88 ? -15.178 2.523 5.007 1.00 98.00 88 ARG A O 1
ATOM 723 N N . ALA A 1 89 ? -13.031 2.844 5.586 1.00 98.38 89 ALA A N 1
ATOM 724 C CA . ALA A 1 89 ? -12.906 1.585 6.312 1.00 98.38 89 ALA A CA 1
ATOM 725 C C . ALA A 1 89 ? -13.769 1.574 7.585 1.00 98.38 89 ALA A C 1
ATOM 727 O O . ALA A 1 89 ? -14.442 0.576 7.844 1.00 98.38 89 ALA A O 1
ATOM 728 N N . LEU A 1 90 ? -13.807 2.688 8.327 1.00 98.12 90 LEU A N 1
ATOM 729 C CA . LEU A 1 90 ? -14.652 2.885 9.507 1.00 98.12 90 LEU A CA 1
ATOM 730 C C . LEU A 1 90 ? -16.134 2.711 9.173 1.00 98.12 90 LEU A C 1
ATOM 732 O O . LEU A 1 90 ? -16.795 1.913 9.829 1.00 98.12 90 LEU A O 1
ATOM 736 N N . ALA A 1 91 ? -16.622 3.374 8.121 1.00 98.12 91 ALA 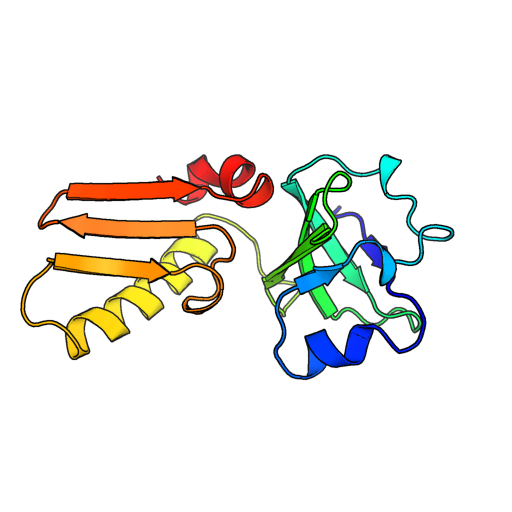A N 1
ATOM 737 C CA . ALA A 1 91 ? -18.021 3.292 7.706 1.00 98.12 91 ALA A CA 1
ATOM 738 C C . ALA A 1 91 ? -18.466 1.842 7.445 1.00 98.12 91 ALA A C 1
ATOM 740 O O . ALA A 1 91 ? -19.569 1.453 7.817 1.00 98.12 91 ALA A O 1
ATOM 741 N N . LEU A 1 92 ? -17.593 1.004 6.869 1.00 98.06 92 LEU A N 1
ATOM 742 C CA . LEU A 1 92 ? -17.880 -0.424 6.706 1.00 98.06 92 LEU A CA 1
ATOM 743 C C . LEU A 1 92 ? -18.018 -1.138 8.062 1.00 98.06 92 LEU A C 1
ATOM 745 O O . LEU A 1 92 ? -18.928 -1.943 8.244 1.00 98.06 92 LEU A O 1
ATOM 749 N N . ARG A 1 93 ? -17.138 -0.849 9.028 1.00 98.31 93 ARG A N 1
ATOM 750 C CA . ARG A 1 93 ? -17.172 -1.504 10.347 1.00 98.31 93 ARG A CA 1
ATOM 751 C C . ARG A 1 93 ? -18.365 -1.052 11.177 1.00 98.31 93 ARG A C 1
ATOM 753 O O . ARG A 1 93 ? -18.921 -1.875 11.891 1.00 98.31 93 ARG A O 1
ATOM 760 N N . GLU A 1 94 ? -18.782 0.202 11.055 1.00 96.56 94 GLU A N 1
ATOM 761 C CA . GLU A 1 94 ? -19.980 0.720 11.727 1.00 96.56 94 GLU A CA 1
ATOM 762 C C . GLU A 1 94 ? -21.260 0.010 11.266 1.00 96.56 94 GLU A C 1
ATOM 764 O O . GLU A 1 94 ? -22.191 -0.139 12.050 1.00 96.56 94 GLU A O 1
ATOM 769 N N . ILE A 1 95 ? -21.286 -0.500 10.030 1.00 97.69 95 ILE A N 1
ATOM 770 C CA . ILE A 1 95 ? -22.389 -1.331 9.529 1.00 97.69 95 ILE A CA 1
ATOM 771 C C . ILE A 1 95 ? -22.279 -2.774 10.050 1.00 97.69 95 ILE A C 1
ATOM 773 O O . ILE A 1 95 ? -23.289 -3.406 10.353 1.00 97.69 95 ILE A O 1
ATOM 777 N N . CYS A 1 96 ? -21.064 -3.321 10.143 1.00 97.31 96 CYS A N 1
ATOM 778 C CA . CYS A 1 96 ? -20.851 -4.730 10.485 1.00 97.31 96 CYS A CA 1
ATOM 779 C C . CYS A 1 96 ? -20.829 -5.026 11.993 1.00 97.31 96 CYS A C 1
ATOM 781 O O . CYS A 1 96 ? -21.060 -6.170 12.385 1.00 97.31 96 CYS A O 1
ATOM 783 N N . PHE A 1 97 ? -20.522 -4.042 12.841 1.00 97.44 97 PHE A N 1
ATOM 784 C CA . PHE A 1 97 ? -20.277 -4.255 14.265 1.00 97.44 97 PHE A CA 1
ATOM 785 C C . PHE A 1 97 ? -21.051 -3.263 15.131 1.00 97.44 97 PHE A C 1
ATOM 787 O O . PHE A 1 97 ? -20.893 -2.054 15.016 1.00 97.44 97 PHE A O 1
ATOM 794 N N . ALA A 1 98 ? -21.811 -3.786 16.096 1.00 97.06 98 ALA A N 1
ATOM 795 C CA . ALA A 1 98 ? -22.547 -2.967 17.062 1.00 97.06 98 ALA A CA 1
ATOM 796 C C . ALA A 1 98 ? -21.660 -2.356 18.166 1.00 97.06 98 ALA A C 1
ATOM 798 O O . ALA A 1 98 ? -22.089 -1.449 18.875 1.00 97.06 98 ALA A O 1
ATOM 799 N N . LYS A 1 99 ? -20.442 -2.880 18.366 1.00 97.62 99 LYS A N 1
ATOM 800 C CA . LYS A 1 99 ? -19.506 -2.444 19.414 1.00 97.62 99 LYS A CA 1
ATOM 801 C C . LYS A 1 99 ? -18.115 -2.174 18.821 1.00 97.62 99 LYS A C 1
ATOM 803 O O . LYS A 1 99 ? -17.741 -2.847 17.861 1.00 97.62 99 LYS A O 1
ATOM 808 N N . PRO A 1 100 ? -17.322 -1.252 19.401 1.00 97.00 100 PRO A N 1
ATOM 809 C CA . PRO A 1 100 ? -16.018 -0.827 18.877 1.00 97.00 100 PRO A CA 1
ATOM 810 C C . PRO A 1 100 ? -14.876 -1.819 19.181 1.00 97.00 100 PRO A C 1
ATOM 812 O O . PRO A 1 100 ? -13.827 -1.426 19.683 1.00 97.00 100 PRO A O 1
ATOM 815 N N . PHE A 1 101 ? -15.081 -3.107 18.897 1.00 97.69 101 PHE A N 1
ATOM 816 C CA . PHE A 1 101 ? -14.087 -4.173 19.078 1.00 97.69 101 PHE A CA 1
ATOM 817 C C . PHE A 1 101 ? -13.916 -4.933 17.766 1.00 97.69 101 PHE A C 1
ATOM 819 O O . PHE A 1 101 ? -14.636 -5.893 17.496 1.00 97.69 101 PHE A O 1
ATOM 826 N N . TYR A 1 102 ? -13.015 -4.458 16.914 1.00 98.19 102 TYR A N 1
ATOM 827 C CA . TYR A 1 102 ? -12.822 -5.006 15.573 1.00 98.19 102 TYR A CA 1
ATOM 828 C C . TYR A 1 102 ? -11.506 -4.535 14.960 1.00 98.19 102 TYR A C 1
ATOM 830 O O . TYR A 1 102 ? -10.908 -3.546 15.386 1.00 98.19 102 TYR A O 1
ATOM 838 N N . ARG A 1 103 ? -11.106 -5.193 13.872 1.00 98.56 103 ARG A N 1
ATOM 839 C CA . ARG A 1 103 ? -10.066 -4.686 12.982 1.00 98.56 103 ARG A CA 1
ATOM 840 C C . ARG A 1 103 ? -10.609 -3.549 12.122 1.00 98.56 103 ARG A C 1
ATOM 842 O O . ARG A 1 103 ? -11.415 -3.780 11.216 1.00 98.56 103 ARG A O 1
ATOM 849 N N . LEU A 1 104 ? -10.167 -2.328 12.412 1.00 98.56 104 LEU A N 1
ATOM 850 C CA . LEU A 1 104 ? -10.545 -1.127 11.674 1.00 98.56 104 LEU A CA 1
ATOM 851 C C . LEU A 1 104 ? -9.899 -1.110 10.286 1.00 98.56 104 LEU A C 1
ATOM 853 O O . LEU A 1 104 ? -10.609 -0.923 9.303 1.00 98.56 104 LEU A O 1
ATOM 857 N N . ILE A 1 105 ? -8.582 -1.334 10.212 1.00 98.62 105 ILE A N 1
ATOM 858 C CA . ILE A 1 105 ? -7.820 -1.379 8.956 1.00 98.62 105 ILE A CA 1
ATOM 859 C C . ILE A 1 105 ? -7.148 -2.743 8.816 1.00 98.62 105 ILE A C 1
ATOM 861 O O . ILE A 1 105 ? -6.462 -3.195 9.733 1.00 98.62 105 ILE A O 1
ATOM 865 N N . PHE A 1 106 ? -7.312 -3.384 7.659 1.00 98.06 106 PHE A N 1
ATOM 866 C CA . PHE A 1 106 ? -6.696 -4.660 7.309 1.00 98.06 106 PHE A CA 1
ATOM 867 C C . PHE A 1 106 ? -5.926 -4.592 5.982 1.00 98.06 106 PHE A C 1
ATOM 869 O O . PHE A 1 106 ? -6.262 -5.251 4.993 1.00 98.06 106 PHE A O 1
ATOM 876 N N . GLY A 1 107 ? -4.862 -3.789 5.975 1.00 97.50 107 GLY A N 1
ATOM 877 C CA . GLY A 1 107 ? -3.882 -3.734 4.898 1.00 97.50 107 GLY A CA 1
ATOM 878 C C . GLY A 1 107 ? -4.490 -3.375 3.544 1.00 97.50 107 GLY A C 1
ATOM 879 O O . GLY A 1 107 ? -5.244 -2.412 3.386 1.00 97.50 107 GLY A O 1
ATOM 880 N N . GLU A 1 108 ? -4.158 -4.186 2.544 1.00 95.62 108 GLU A N 1
ATOM 881 C CA . GLU A 1 108 ? -4.623 -4.073 1.163 1.00 95.62 108 GLU A CA 1
ATOM 882 C C . GLU A 1 108 ? -6.150 -4.089 1.038 1.00 95.62 108 GLU A C 1
ATOM 884 O O . GLU A 1 108 ? -6.686 -3.402 0.169 1.00 95.62 108 GLU A O 1
ATOM 889 N N . SER A 1 109 ? -6.850 -4.820 1.912 1.00 96.00 109 SER A N 1
ATOM 890 C CA . SER A 1 109 ? -8.317 -4.938 1.871 1.00 96.00 109 SER A CA 1
ATOM 891 C C . SER A 1 109 ? -9.006 -3.589 2.086 1.00 96.00 109 SER A C 1
ATOM 893 O O . SER A 1 109 ? -10.064 -3.333 1.518 1.00 96.00 109 SER A O 1
ATOM 895 N N . ASP A 1 110 ? -8.368 -2.702 2.852 1.00 97.62 110 ASP A N 1
ATOM 896 C CA . ASP A 1 110 ? -8.821 -1.332 3.114 1.00 97.62 110 ASP A CA 1
ATOM 897 C C . ASP A 1 110 ? -8.041 -0.289 2.303 1.00 97.62 110 ASP A C 1
ATOM 899 O O . ASP A 1 110 ? -8.090 0.911 2.578 1.00 97.62 110 ASP A O 1
ATOM 903 N N . LEU A 1 111 ? -7.330 -0.736 1.263 1.00 96.12 111 LEU A N 1
ATOM 904 C CA . LEU A 1 111 ? -6.528 0.102 0.374 1.00 96.12 111 LEU A CA 1
ATOM 905 C C . LEU A 1 111 ? -5.423 0.882 1.105 1.00 96.12 111 LEU A C 1
ATOM 907 O O . LEU A 1 111 ? -5.008 1.944 0.629 1.00 96.12 111 LEU A O 1
ATOM 911 N N . LEU A 1 112 ? -4.941 0.357 2.232 1.00 97.31 112 LEU A N 1
ATOM 912 C CA . LEU A 1 112 ? -3.813 0.871 3.009 1.00 97.31 112 LEU A CA 1
ATOM 913 C C . LEU A 1 112 ? -2.797 -0.265 3.205 1.00 97.31 112 LEU A C 1
ATOM 915 O O . LEU A 1 112 ? -2.652 -0.777 4.315 1.00 97.31 112 LEU A O 1
ATOM 919 N N . PRO A 1 113 ? -2.115 -0.715 2.129 1.00 97.19 113 PRO A N 1
ATOM 920 C CA . PRO A 1 113 ? -1.211 -1.859 2.192 1.00 97.19 113 PRO A CA 1
ATOM 921 C C . PRO A 1 113 ? -0.208 -1.703 3.333 1.00 97.19 113 PRO A C 1
ATOM 923 O O . PRO A 1 113 ? 0.331 -0.615 3.527 1.00 97.19 113 PRO A O 1
ATOM 926 N N . GLY A 1 114 ? 0.047 -2.767 4.090 1.00 96.38 114 GLY A N 1
ATOM 927 C CA . GLY A 1 114 ? 0.997 -2.730 5.206 1.00 96.38 114 GLY A CA 1
ATOM 928 C C . GLY A 1 114 ? 0.530 -1.999 6.474 1.00 96.38 114 GLY A C 1
ATOM 929 O O . GLY A 1 114 ? 1.289 -1.996 7.434 1.00 96.38 114 GLY A O 1
ATOM 930 N N . LEU A 1 115 ? -0.680 -1.432 6.529 1.00 98.44 115 LEU A N 1
ATOM 931 C CA . LEU A 1 115 ? -1.257 -0.878 7.759 1.00 98.44 115 LEU A CA 1
ATOM 932 C C . LEU A 1 115 ? -2.276 -1.849 8.361 1.00 98.44 115 LEU A C 1
ATOM 934 O O . LEU A 1 115 ? -3.207 -2.277 7.681 1.00 98.44 115 LEU A O 1
ATOM 938 N N . VAL A 1 116 ? -2.140 -2.157 9.647 1.00 98.62 116 VAL A N 1
ATOM 939 C CA . VAL A 1 116 ? -3.181 -2.840 10.423 1.00 98.62 116 VAL A CA 1
ATOM 940 C C . VAL A 1 116 ? -3.527 -1.986 11.631 1.00 98.62 116 VAL A C 1
ATOM 942 O O . VAL A 1 116 ? -2.635 -1.499 12.322 1.00 98.62 116 VAL A O 1
ATOM 945 N N . VAL A 1 117 ? -4.823 -1.793 11.872 1.00 98.62 117 VAL A N 1
ATOM 946 C CA . VAL A 1 117 ? -5.321 -1.065 13.043 1.00 98.62 117 VAL A CA 1
ATOM 947 C C . VAL A 1 117 ? -6.433 -1.874 13.684 1.00 98.62 117 VAL A C 1
ATOM 949 O O . VAL A 1 117 ? -7.478 -2.081 13.065 1.00 98.62 117 VAL A O 1
ATOM 952 N N . ASP A 1 118 ? -6.217 -2.299 14.923 1.00 98.62 118 ASP A N 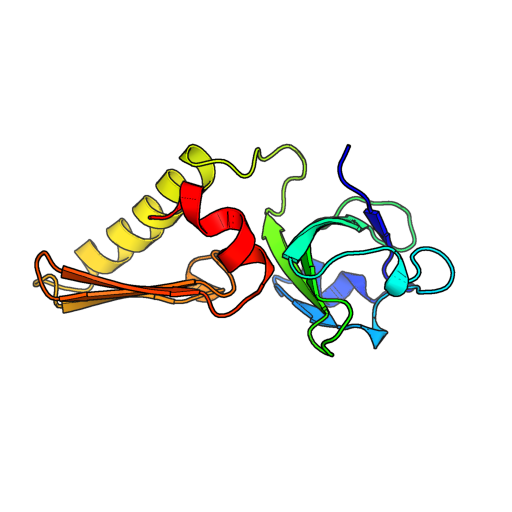1
ATOM 953 C CA . ASP A 1 118 ? -7.219 -2.973 15.745 1.00 98.62 118 ASP A CA 1
ATOM 954 C C . ASP A 1 118 ? -7.791 -1.980 16.767 1.00 98.62 118 ASP A C 1
ATOM 956 O O . ASP A 1 118 ? -7.047 -1.265 17.439 1.00 98.62 118 ASP A O 1
ATOM 960 N N . ARG A 1 119 ? -9.124 -1.899 16.855 1.00 98.44 119 ARG A N 1
ATOM 961 C CA . ARG A 1 119 ? -9.851 -1.011 17.769 1.00 98.44 119 ARG A CA 1
ATOM 962 C C . ARG A 1 119 ? -10.379 -1.812 18.954 1.00 98.44 119 ARG A C 1
ATOM 964 O O . ARG A 1 119 ? -11.096 -2.792 18.757 1.00 98.44 119 ARG A O 1
ATOM 971 N N . PHE A 1 120 ? -10.066 -1.350 20.160 1.00 98.25 120 PHE A N 1
ATOM 972 C CA . PHE A 1 120 ? -10.537 -1.881 21.435 1.00 98.25 120 PHE A CA 1
ATOM 973 C C . PHE A 1 120 ? -11.158 -0.748 22.262 1.00 98.25 120 PHE A C 1
ATOM 975 O O . PHE A 1 120 ? -10.524 -0.178 23.149 1.00 98.25 120 PHE A O 1
ATOM 982 N N . GLY A 1 121 ? -12.402 -0.386 21.945 1.00 96.81 121 GLY A N 1
ATOM 983 C CA . GLY A 1 121 ? -13.050 0.786 22.532 1.00 96.81 121 GLY A CA 1
ATOM 984 C C . GLY A 1 121 ? -12.411 2.079 22.034 1.00 96.81 121 GLY A C 1
ATOM 985 O O . GLY A 1 121 ? -12.440 2.367 20.831 1.00 96.81 121 GLY A O 1
ATOM 986 N N . ASP A 1 122 ? -11.834 2.828 22.971 1.00 96.94 122 ASP A N 1
ATOM 987 C CA . ASP A 1 122 ? -11.128 4.089 22.721 1.00 96.94 122 ASP A CA 1
ATOM 988 C C . ASP A 1 122 ? -9.628 3.885 22.452 1.00 96.94 122 ASP A C 1
ATOM 990 O O . ASP A 1 122 ? -8.921 4.827 22.100 1.00 96.94 122 ASP A O 1
ATOM 994 N N . ILE A 1 123 ? -9.134 2.650 22.591 1.00 98.06 123 ILE A N 1
ATOM 995 C CA . ILE A 1 123 ? -7.735 2.296 22.348 1.00 98.06 123 ILE A CA 1
ATOM 996 C C . ILE A 1 123 ? -7.591 1.739 20.931 1.00 98.06 123 ILE A C 1
ATOM 998 O O . ILE A 1 123 ? -8.336 0.847 20.518 1.00 98.06 123 ILE A O 1
ATOM 1002 N N . PHE A 1 124 ? -6.586 2.228 20.206 1.00 98.12 124 PHE A N 1
ATOM 1003 C CA . PHE A 1 124 ? -6.220 1.749 18.877 1.00 98.12 124 PHE A CA 1
ATOM 1004 C C . PHE A 1 124 ? -4.810 1.164 18.910 1.00 98.12 124 PHE A C 1
ATOM 1006 O O . PHE A 1 124 ? -3.862 1.828 19.323 1.00 98.12 124 PHE A O 1
ATOM 1013 N N . VAL A 1 125 ? -4.669 -0.080 18.459 1.00 98.25 125 VAL A N 1
ATOM 1014 C CA . VAL A 1 125 ? -3.375 -0.746 18.293 1.00 98.25 125 VAL A CA 1
ATOM 1015 C C . VAL A 1 125 ? -2.990 -0.664 16.823 1.00 98.25 125 VAL A C 1
ATOM 1017 O O . VAL A 1 125 ? -3.677 -1.223 15.969 1.00 98.25 125 VAL A O 1
ATOM 1020 N N . VAL A 1 126 ? -1.898 0.042 16.532 1.00 98.25 126 VAL A N 1
ATOM 1021 C CA . VAL A 1 126 ? -1.421 0.308 15.169 1.00 98.25 126 VAL A CA 1
ATOM 1022 C C . VAL A 1 126 ? -0.183 -0.535 14.875 1.00 98.25 126 VAL A C 1
ATOM 1024 O O . VAL A 1 126 ? 0.770 -0.541 15.651 1.00 98.25 126 VAL A O 1
ATOM 1027 N N . GLN A 1 127 ? -0.184 -1.226 13.736 1.00 98.31 127 GLN A N 1
ATOM 1028 C CA . GLN A 1 127 ? 0.960 -1.972 13.216 1.00 98.31 127 GLN A CA 1
ATOM 1029 C C . GLN A 1 127 ? 1.317 -1.481 11.811 1.00 98.31 127 GLN A C 1
ATOM 1031 O O . GLN A 1 127 ? 0.474 -1.470 10.908 1.00 98.31 127 GLN A O 1
ATOM 1036 N N . LEU A 1 128 ? 2.586 -1.116 11.624 1.00 97.81 128 LEU A N 1
ATOM 1037 C CA . LEU A 1 128 ? 3.157 -0.664 10.357 1.00 97.81 128 LEU A CA 1
ATOM 1038 C C . LEU A 1 128 ? 4.071 -1.776 9.821 1.00 97.81 128 LEU A C 1
ATOM 1040 O O . LEU A 1 128 ? 5.221 -1.927 10.212 1.00 97.81 128 LEU A O 1
ATOM 1044 N N . ASN A 1 129 ? 3.530 -2.601 8.930 1.00 96.25 129 ASN A N 1
ATOM 1045 C CA . ASN A 1 129 ? 4.153 -3.834 8.437 1.00 96.25 129 ASN A CA 1
ATOM 1046 C C . ASN A 1 129 ? 4.857 -3.654 7.078 1.00 96.25 129 ASN A C 1
ATOM 1048 O O . ASN A 1 129 ? 5.122 -4.623 6.361 1.00 96.25 129 ASN A O 1
ATOM 1052 N N . ALA A 1 130 ? 5.128 -2.411 6.681 1.00 96.25 130 ALA A N 1
ATOM 1053 C CA . ALA A 1 130 ? 5.871 -2.084 5.472 1.00 96.25 130 ALA A CA 1
ATOM 1054 C C . ALA A 1 130 ? 6.688 -0.805 5.672 1.00 96.25 130 ALA A C 1
ATOM 1056 O O . ALA A 1 130 ? 6.170 0.174 6.198 1.00 96.25 130 ALA A O 1
ATOM 1057 N N . ALA A 1 131 ? 7.924 -0.783 5.162 1.00 97.44 131 ALA A N 1
ATOM 1058 C CA . ALA A 1 131 ? 8.824 0.370 5.285 1.00 97.44 131 ALA A CA 1
ATOM 1059 C C . ALA A 1 131 ? 8.201 1.683 4.778 1.00 97.44 131 ALA A C 1
ATOM 1061 O O . ALA A 1 131 ? 8.395 2.732 5.373 1.00 97.44 131 ALA A O 1
ATOM 1062 N N . GLY A 1 132 ? 7.401 1.635 3.706 1.00 97.12 132 GLY A N 1
ATOM 1063 C CA . GLY A 1 132 ? 6.719 2.835 3.210 1.00 97.12 132 GLY A CA 1
ATOM 1064 C C . GLY A 1 132 ? 5.599 3.325 4.118 1.00 97.12 132 GLY A C 1
ATOM 1065 O O . GLY A 1 132 ? 5.365 4.523 4.187 1.00 97.12 132 GLY A O 1
ATOM 1066 N N . MET A 1 133 ? 4.938 2.420 4.840 1.00 97.19 133 MET A N 1
ATOM 1067 C CA . MET A 1 133 ? 3.938 2.806 5.831 1.00 97.19 133 MET A CA 1
ATOM 1068 C C . MET A 1 133 ? 4.605 3.367 7.097 1.00 97.19 133 MET A C 1
ATOM 1070 O O . MET A 1 133 ? 4.109 4.341 7.648 1.00 97.19 133 MET A O 1
ATOM 1074 N N . GLU A 1 134 ? 5.764 2.826 7.494 1.00 97.62 134 GLU A N 1
ATOM 1075 C CA . GLU A 1 134 ? 6.606 3.395 8.561 1.00 97.62 134 GLU A CA 1
ATOM 1076 C C . GLU A 1 134 ? 7.050 4.826 8.220 1.00 97.62 134 GLU A C 1
ATOM 1078 O O . GLU A 1 134 ? 6.865 5.740 9.017 1.00 97.62 134 GLU A O 1
ATOM 1083 N N . ASN A 1 135 ? 7.533 5.059 6.995 1.00 97.31 135 ASN A N 1
ATOM 1084 C CA . ASN A 1 135 ? 7.939 6.394 6.539 1.00 97.31 135 ASN A CA 1
ATOM 1085 C C . ASN A 1 135 ? 6.783 7.414 6.515 1.00 97.31 135 ASN A C 1
ATOM 1087 O O . ASN A 1 135 ? 7.032 8.616 6.506 1.00 97.31 135 ASN A O 1
ATOM 1091 N N . LEU A 1 136 ? 5.529 6.950 6.471 1.00 96.69 136 LEU A N 1
ATOM 1092 C CA . LEU A 1 136 ? 4.322 7.784 6.432 1.00 96.69 136 LEU A CA 1
ATOM 1093 C C . LEU A 1 136 ? 3.601 7.844 7.789 1.00 96.69 136 LEU A C 1
ATOM 1095 O O . LEU A 1 136 ? 2.484 8.356 7.858 1.00 96.69 136 LEU A O 1
ATOM 1099 N N . LYS A 1 137 ? 4.226 7.347 8.863 1.00 96.69 137 LYS A N 1
ATOM 1100 C CA . LYS A 1 137 ? 3.644 7.250 10.208 1.00 96.69 137 LYS A CA 1
ATOM 1101 C C . LYS A 1 137 ? 3.050 8.561 10.726 1.00 96.69 137 LYS A C 1
ATOM 1103 O O . LYS A 1 137 ? 1.944 8.535 11.253 1.00 96.69 137 LYS A O 1
ATOM 1108 N N . GLU A 1 138 ? 3.727 9.687 10.513 1.00 96.50 138 GLU A N 1
ATOM 1109 C CA . GLU A 1 138 ? 3.282 11.026 10.954 1.00 96.50 138 GLU A CA 1
ATOM 1110 C C . GLU A 1 138 ? 1.967 11.488 10.292 1.00 96.50 138 GLU A C 1
ATOM 1112 O O . GLU A 1 138 ? 1.338 12.449 10.723 1.00 96.50 138 GLU A O 1
ATOM 1117 N N . HIS A 1 139 ? 1.536 10.831 9.211 1.00 94.94 139 HIS A N 1
ATOM 1118 C CA . HIS A 1 139 ? 0.241 11.091 8.579 1.00 94.94 139 HIS A CA 1
ATOM 1119 C C . HIS A 1 139 ? -0.886 10.189 9.106 1.00 94.94 139 HIS A C 1
ATOM 1121 O O . HIS A 1 139 ? -2.036 10.361 8.694 1.00 94.94 139 HIS A O 1
ATOM 1127 N N . ILE A 1 140 ? -0.557 9.210 9.955 1.00 92.50 140 ILE A N 1
ATOM 1128 C CA . ILE A 1 140 ? -1.443 8.126 10.402 1.00 92.50 140 ILE A CA 1
ATOM 1129 C C . ILE A 1 140 ? -1.709 8.212 11.908 1.00 92.50 140 ILE A C 1
ATOM 1131 O O . ILE A 1 140 ? -2.849 7.991 12.316 1.00 92.50 140 ILE A O 1
ATOM 1135 N N . VAL A 1 141 ? -0.665 8.472 12.704 1.00 86.12 141 VAL A N 1
ATOM 1136 C CA . VAL A 1 141 ? -0.687 8.507 14.178 1.00 86.12 141 VAL A CA 1
ATOM 1137 C C . VAL A 1 141 ? -0.699 9.941 14.682 1.00 86.12 141 VAL A C 1
ATOM 1139 O O . VAL A 1 141 ? 0.034 10.764 14.096 1.00 86.12 141 VAL A O 1
#

pLDDT: mean 96.83, std 2.84, range [71.69, 98.62]

Secondary structure (DSSP, 8-state):
--EEEEBPTTTTHHHHTT--EEEGGGB-TTTS-GGGS-TTEEEEEE-TT--EEEEEEE-TTSSEEEEEEES-TT---SHHHHHHHHHHHHHHHHHH-SSSEEEEEEGGGGT-TTEEEEEETTEEEEEE-SHHHHHTGGGT-